Protein AF-A0A8S3AR66-F1 (afdb_monomer_lite)

Sequence (79 aa):
FINTTKGAKCEYQDAFLLLSEKKISSVQELIPALELANGQHKPLLIIAEDIDGEALTTLVINRYLKRKQDFTLFLTFDS

Foldseek 3Di:
DAPDPPDRDDDFDPEAEAEEAAEAEDLVVCVVVQCVCVVVLHEYEYEYQHYDPHNVVVVVVVVVPDDDRHHYHYDHPPD

InterPro domains:
  IPR001844 Chaperonin Cpn60/GroEL [PTHR45633] (1-64)
  IPR027409 GroEL-like apical domain superfamily [G3DSA:3.50.7.10] (1-73)
  IPR027409 GroEL-like apical domain superfamily [SSF52029] (1-65)

Structure (mmCIF, N/CA/C/O backbone):
data_AF-A0A8S3AR66-F1
#
_entry.id   AF-A0A8S3AR66-F1
#
loop_
_atom_site.group_PDB
_atom_site.id
_atom_site.type_symbol
_atom_site.label_atom_id
_atom_site.label_alt_id
_atom_site.label_comp_id
_atom_site.label_asym_id
_atom_site.label_entity_id
_atom_site.label_seq_id
_atom_site.pdbx_PDB_ins_code
_atom_site.Cartn_x
_atom_site.Cartn_y
_atom_site.Cartn_z
_atom_site.occupancy
_atom_site.B_iso_or_equiv
_atom_site.auth_seq_id
_atom_site.auth_comp_id
_atom_site.auth_asym_id
_atom_site.auth_atom_id
_atom_site.pdbx_PDB_model_num
ATOM 1 N N . PHE A 1 1 ? 11.379 0.870 -9.243 1.00 59.38 1 PHE A N 1
ATOM 2 C CA . PHE A 1 1 ? 9.998 0.413 -9.498 1.00 59.38 1 PHE A CA 1
ATOM 3 C C . PHE A 1 1 ? 9.801 -0.115 -10.924 1.00 59.38 1 PHE A C 1
ATOM 5 O O . PHE A 1 1 ? 8.743 0.080 -11.489 1.00 59.38 1 PHE A O 1
ATOM 12 N N . ILE A 1 2 ? 10.786 -0.787 -11.529 1.00 54.72 2 ILE A N 1
ATOM 13 C CA . ILE A 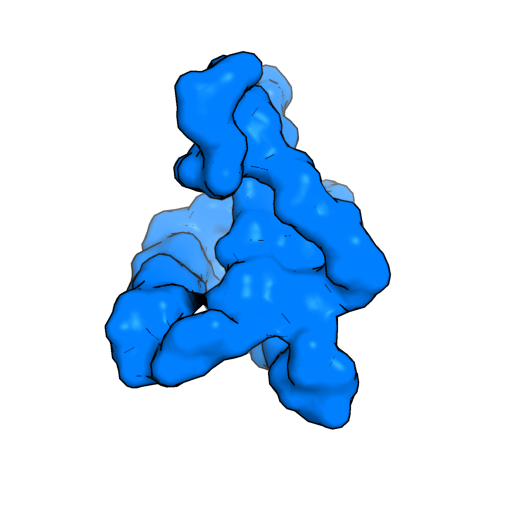1 2 ? 10.666 -1.310 -12.900 1.00 54.72 2 ILE A CA 1
ATOM 14 C C . ILE A 1 2 ? 10.868 -2.819 -12.812 1.00 54.72 2 ILE A C 1
ATOM 16 O O . ILE A 1 2 ? 11.899 -3.251 -12.296 1.00 54.72 2 ILE A O 1
ATOM 20 N N . ASN A 1 3 ? 9.878 -3.605 -13.246 1.00 65.94 3 ASN A N 1
ATOM 21 C CA . ASN A 1 3 ? 9.960 -5.073 -13.259 1.00 65.94 3 ASN A CA 1
ATOM 22 C C . ASN A 1 3 ? 10.078 -5.659 -14.678 1.00 65.94 3 ASN A C 1
ATOM 24 O O . ASN A 1 3 ? 10.190 -6.874 -14.822 1.00 65.94 3 ASN A O 1
ATOM 28 N N . THR A 1 4 ? 10.121 -4.811 -15.711 1.00 57.56 4 THR A N 1
ATOM 29 C CA . THR A 1 4 ? 10.299 -5.223 -17.108 1.00 57.56 4 THR A CA 1
ATOM 30 C C . THR A 1 4 ? 11.645 -4.780 -17.672 1.00 57.56 4 THR A C 1
ATOM 32 O O . THR A 1 4 ? 12.087 -3.660 -17.437 1.00 57.56 4 THR A O 1
ATOM 35 N N . THR A 1 5 ? 12.266 -5.612 -18.506 1.00 61.97 5 THR A N 1
ATOM 36 C CA . THR A 1 5 ? 13.510 -5.268 -19.221 1.00 61.97 5 THR A CA 1
ATOM 37 C C . THR A 1 5 ? 13.291 -4.343 -20.426 1.00 61.97 5 THR A C 1
ATOM 39 O O . THR A 1 5 ? 14.256 -3.809 -20.964 1.00 61.97 5 THR A O 1
ATOM 42 N N . LYS A 1 6 ? 12.036 -4.121 -20.852 1.00 61.44 6 LYS A N 1
ATOM 43 C CA . LYS A 1 6 ? 11.658 -3.350 -22.055 1.00 61.44 6 LYS A CA 1
ATOM 44 C C . LYS A 1 6 ? 11.028 -1.982 -21.748 1.00 61.44 6 LYS A C 1
ATOM 46 O O . LYS A 1 6 ? 10.078 -1.569 -22.409 1.00 61.44 6 LYS A O 1
ATOM 51 N N . GLY A 1 7 ? 11.560 -1.274 -20.755 1.00 62.00 7 GLY A N 1
ATOM 52 C CA . GLY A 1 7 ? 11.166 0.099 -20.425 1.00 62.00 7 GLY A CA 1
ATOM 53 C C . GLY A 1 7 ? 10.752 0.280 -18.969 1.00 62.00 7 GLY A C 1
ATOM 54 O O . GLY A 1 7 ? 10.745 -0.669 -18.190 1.00 62.00 7 GLY A O 1
ATOM 55 N N . ALA A 1 8 ? 10.412 1.516 -18.599 1.00 66.44 8 ALA A N 1
ATOM 56 C CA . ALA A 1 8 ? 9.993 1.875 -17.247 1.00 66.44 8 ALA A CA 1
ATOM 57 C C . ALA A 1 8 ? 8.523 1.503 -16.991 1.00 66.44 8 ALA A C 1
ATOM 59 O O . ALA A 1 8 ? 7.663 2.370 -16.875 1.00 66.44 8 ALA A O 1
ATOM 60 N N . LYS A 1 9 ? 8.229 0.199 -16.962 1.00 60.34 9 LYS A N 1
ATOM 61 C CA . LYS A 1 9 ? 6.890 -0.334 -16.694 1.00 60.34 9 LYS A CA 1
ATOM 62 C C . LYS A 1 9 ? 6.904 -1.282 -15.502 1.00 60.34 9 LYS A C 1
ATOM 64 O O . LYS A 1 9 ? 7.899 -1.963 -15.230 1.00 60.34 9 LYS A O 1
ATOM 69 N N . CYS A 1 10 ? 5.775 -1.300 -14.803 1.00 62.59 10 CYS A N 1
ATOM 70 C CA . CYS A 1 10 ? 5.480 -2.281 -13.779 1.00 62.59 10 CYS A CA 1
ATOM 71 C C . CYS A 1 10 ? 4.164 -2.973 -14.106 1.00 62.59 10 CYS A C 1
ATOM 73 O O . CYS A 1 10 ? 3.110 -2.347 -14.083 1.00 62.59 10 CYS A O 1
ATOM 75 N N . GLU A 1 11 ? 4.248 -4.258 -14.429 1.00 67.31 11 GLU A N 1
ATOM 76 C CA . GLU A 1 11 ? 3.087 -5.086 -14.743 1.00 67.31 11 GLU A CA 1
ATOM 77 C C . GLU A 1 11 ? 2.807 -6.020 -13.565 1.00 67.31 11 GLU A C 1
ATOM 79 O O . GLU A 1 11 ? 3.707 -6.723 -13.096 1.00 67.31 11 GLU A O 1
ATOM 84 N N . TYR A 1 12 ? 1.563 -6.008 -13.087 1.00 67.88 12 TYR A N 1
ATOM 85 C CA . TYR A 1 12 ? 1.061 -6.933 -12.076 1.00 67.88 12 TYR A CA 1
ATOM 86 C C . TYR A 1 12 ? -0.245 -7.560 -12.563 1.00 67.88 12 TYR A C 1
ATOM 88 O O . TYR A 1 12 ? -1.094 -6.867 -13.121 1.00 67.88 12 TYR A O 1
ATOM 96 N N . GLN A 1 13 ? -0.407 -8.863 -12.335 1.00 70.06 13 GLN A N 1
ATOM 97 C CA . GLN A 1 13 ? -1.678 -9.571 -12.501 1.00 70.06 13 GLN A CA 1
ATOM 98 C C . GLN A 1 13 ? -2.286 -9.807 -11.115 1.00 70.06 13 GLN A C 1
ATOM 100 O O . GLN A 1 13 ? -1.558 -10.140 -10.181 1.00 70.06 13 GLN A O 1
ATOM 105 N N . ASP A 1 14 ? -3.597 -9.594 -10.986 1.00 78.81 14 ASP A N 1
ATOM 106 C CA . ASP A 1 14 ? -4.369 -9.802 -9.752 1.00 78.81 14 ASP A CA 1
ATOM 107 C C . ASP A 1 14 ? -3.806 -9.100 -8.501 1.00 78.81 14 ASP A C 1
ATOM 109 O O . ASP A 1 14 ? -3.793 -9.663 -7.405 1.00 78.81 14 ASP A O 1
ATOM 113 N N . ALA A 1 15 ? -3.354 -7.852 -8.657 1.00 82.44 15 ALA A N 1
ATOM 114 C CA . ALA A 1 15 ? -2.893 -7.024 -7.547 1.00 82.44 15 ALA A CA 1
ATOM 115 C C . ALA A 1 15 ? -4.047 -6.375 -6.779 1.00 82.44 15 ALA A C 1
ATOM 117 O O . ALA A 1 15 ? -5.041 -5.938 -7.361 1.00 82.44 15 ALA A O 1
ATOM 118 N N . PHE A 1 16 ? -3.862 -6.227 -5.471 1.00 84.31 16 PHE A N 1
ATOM 119 C CA . PHE A 1 16 ? -4.627 -5.275 -4.684 1.00 84.31 16 PHE A CA 1
ATOM 120 C C . PHE A 1 16 ? -4.179 -3.857 -4.988 1.00 84.31 16 PHE A C 1
ATOM 122 O O . PHE A 1 16 ? -2.994 -3.605 -5.179 1.00 84.31 16 PHE A O 1
ATOM 129 N N . LEU A 1 17 ? -5.135 -2.934 -4.999 1.00 85.81 17 LEU A N 1
ATOM 130 C CA . LEU A 1 17 ? -4.891 -1.513 -5.170 1.00 85.81 17 LEU A CA 1
ATOM 131 C C . LEU A 1 17 ? -5.410 -0.774 -3.936 1.00 85.81 17 LEU A C 1
ATOM 133 O O . LEU A 1 17 ? -6.611 -0.778 -3.671 1.00 85.81 17 LEU A O 1
ATOM 137 N N . LEU A 1 18 ? -4.503 -0.150 -3.191 1.00 86.00 18 LEU A N 1
ATOM 138 C CA . LEU A 1 18 ? -4.825 0.806 -2.142 1.00 86.00 18 LEU A CA 1
ATOM 139 C C . LEU A 1 18 ? -4.702 2.212 -2.722 1.00 86.00 18 LEU A C 1
ATOM 141 O O . LEU A 1 18 ? -3.640 2.588 -3.211 1.00 86.00 18 LEU A O 1
ATOM 145 N N . LEU A 1 19 ? -5.791 2.969 -2.659 1.00 87.38 19 LEU A N 1
ATOM 146 C CA . LEU A 1 19 ? -5.867 4.363 -3.082 1.00 87.38 19 LEU A CA 1
ATOM 147 C C . LEU A 1 19 ? -6.063 5.233 -1.842 1.00 87.38 19 LEU A C 1
ATOM 149 O O . LEU A 1 19 ? -7.016 5.028 -1.091 1.00 87.38 19 LEU A O 1
ATOM 153 N N . SER A 1 20 ? -5.168 6.193 -1.641 1.00 84.62 20 SER A N 1
ATOM 154 C CA . SER A 1 20 ? -5.248 7.202 -0.590 1.00 84.62 20 SER A CA 1
ATOM 155 C C . SER A 1 20 ? -5.168 8.592 -1.213 1.00 84.62 20 SER A C 1
ATOM 157 O O . SER A 1 20 ? -4.161 8.954 -1.809 1.00 84.62 20 SER A O 1
ATOM 159 N N . GLU A 1 21 ? -6.205 9.406 -1.036 1.00 87.19 21 GLU A N 1
ATOM 160 C CA . GLU A 1 21 ? -6.195 10.832 -1.420 1.00 87.19 21 GLU A CA 1
ATOM 161 C C . GLU A 1 21 ? -5.469 11.712 -0.392 1.00 87.19 21 GLU A C 1
ATOM 163 O O . GLU A 1 21 ? -5.604 12.930 -0.396 1.00 87.19 21 GLU A O 1
ATOM 168 N N . LYS A 1 22 ? -4.761 11.089 0.549 1.00 86.69 22 LYS A N 1
ATOM 169 C CA . LYS A 1 22 ? -4.009 11.761 1.598 1.00 86.69 22 LYS A CA 1
ATOM 170 C C . LYS A 1 22 ? -2.584 11.258 1.604 1.00 86.69 22 LYS A C 1
ATOM 172 O O . LYS A 1 22 ? -2.327 10.082 1.315 1.00 86.69 22 LYS A O 1
ATOM 177 N N . LYS A 1 23 ? -1.694 12.136 2.044 1.00 86.62 23 LYS A N 1
ATOM 178 C CA . LYS A 1 23 ? -0.342 11.787 2.450 1.00 86.62 23 LYS A CA 1
ATOM 179 C C . LYS A 1 23 ? -0.330 10.679 3.511 1.00 86.62 23 LYS A C 1
ATOM 181 O O . LYS A 1 23 ? -1.037 10.767 4.513 1.00 86.62 23 LYS A O 1
ATOM 186 N N . ILE A 1 24 ? 0.496 9.660 3.285 1.00 86.12 24 ILE A N 1
ATOM 187 C CA . ILE A 1 24 ? 0.731 8.556 4.219 1.00 86.12 24 ILE A CA 1
ATOM 188 C C . ILE A 1 24 ? 1.983 8.873 5.024 1.00 86.12 24 ILE A C 1
ATOM 190 O O . ILE A 1 24 ? 3.102 8.783 4.513 1.00 86.12 24 ILE A O 1
ATOM 194 N N . SER A 1 25 ? 1.795 9.229 6.291 1.00 84.88 25 SER A N 1
ATOM 195 C CA . SER A 1 25 ? 2.905 9.607 7.168 1.00 84.88 25 SER A CA 1
ATOM 196 C C . SER A 1 25 ? 3.447 8.433 7.979 1.00 84.88 25 SER A C 1
ATOM 198 O O . SER A 1 25 ? 4.631 8.405 8.311 1.00 84.88 25 SER A O 1
ATOM 200 N N . SER A 1 26 ? 2.607 7.434 8.275 1.00 82.62 26 SER A N 1
ATOM 201 C CA . SER A 1 26 ? 2.976 6.291 9.114 1.00 82.62 26 SER A CA 1
ATOM 202 C C . SER A 1 26 ? 2.710 4.949 8.442 1.00 82.62 26 SER A C 1
ATOM 204 O O . SER A 1 26 ? 1.690 4.729 7.792 1.00 82.62 26 SER A O 1
ATOM 206 N N . VAL A 1 27 ? 3.599 3.983 8.689 1.00 78.69 27 VAL A N 1
ATOM 207 C CA . VAL A 1 27 ? 3.404 2.588 8.264 1.00 78.69 27 VAL A CA 1
ATOM 208 C C . VAL A 1 27 ? 2.182 1.941 8.926 1.00 78.69 27 VAL A C 1
ATOM 210 O O . VAL A 1 27 ? 1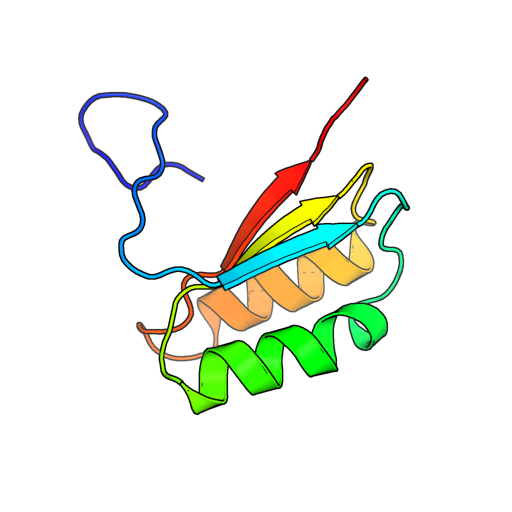.625 0.996 8.375 1.00 78.69 27 VAL A O 1
ATOM 213 N N . GLN A 1 28 ? 1.738 2.445 10.086 1.00 82.12 28 GLN A N 1
ATOM 214 C CA . GLN A 1 28 ? 0.576 1.905 10.801 1.00 82.12 28 GLN A CA 1
ATOM 215 C C . GLN A 1 28 ? -0.703 1.975 9.959 1.00 82.12 28 GLN A C 1
ATOM 217 O O . GLN A 1 28 ? -1.525 1.065 10.023 1.00 82.12 28 GLN A O 1
ATOM 222 N N . GLU A 1 29 ? -0.829 3.001 9.117 1.00 83.38 29 GLU A N 1
ATOM 223 C CA . GLU A 1 29 ? -1.958 3.181 8.198 1.00 83.38 29 GLU A CA 1
ATOM 224 C C . GLU A 1 29 ? -1.983 2.112 7.093 1.00 83.38 29 GLU A C 1
ATOM 226 O O . GLU A 1 29 ? -3.032 1.800 6.534 1.00 83.38 29 GLU A O 1
ATOM 231 N N . LEU A 1 30 ? -0.828 1.506 6.808 1.00 80.75 30 LEU A N 1
ATOM 232 C CA . LEU A 1 30 ? -0.654 0.493 5.772 1.00 80.75 30 LEU A CA 1
ATOM 233 C C . LEU A 1 30 ? -0.735 -0.940 6.302 1.00 80.75 30 LEU A C 1
ATOM 235 O O . LEU A 1 30 ? -0.932 -1.856 5.503 1.00 80.75 30 LEU A O 1
ATOM 239 N N . ILE A 1 31 ? -0.611 -1.157 7.619 1.00 82.94 31 ILE A N 1
ATOM 240 C CA . ILE A 1 31 ? -0.666 -2.498 8.229 1.00 82.94 31 ILE A CA 1
ATOM 241 C C . ILE A 1 31 ? -1.911 -3.284 7.787 1.00 82.94 31 ILE A C 1
ATOM 243 O O . ILE A 1 31 ? -1.730 -4.403 7.304 1.00 82.94 31 ILE A O 1
ATOM 247 N N . PRO A 1 32 ? -3.141 -2.731 7.836 1.00 86.00 32 PRO A N 1
ATOM 248 C CA . PRO A 1 32 ? -4.335 -3.487 7.453 1.00 86.00 32 PRO A CA 1
ATOM 249 C C . PRO A 1 32 ? -4.304 -3.956 5.991 1.00 86.00 32 PRO A C 1
ATOM 251 O O . PRO A 1 32 ? -4.714 -5.070 5.667 1.00 86.00 32 PRO A O 1
ATOM 254 N N . ALA A 1 33 ? -3.783 -3.117 5.094 1.00 84.12 33 ALA A N 1
ATOM 255 C CA . ALA A 1 33 ? -3.676 -3.439 3.676 1.00 84.12 33 ALA A CA 1
ATOM 256 C C . ALA A 1 33 ? -2.592 -4.488 3.403 1.00 84.12 33 ALA A C 1
ATOM 258 O O . ALA A 1 33 ? -2.789 -5.388 2.586 1.00 84.12 33 ALA A O 1
ATOM 259 N N . LEU A 1 34 ? -1.465 -4.397 4.115 1.00 78.94 34 LEU A N 1
ATOM 260 C CA . LEU A 1 34 ? -0.384 -5.378 4.053 1.00 78.94 34 LEU A CA 1
ATOM 261 C C . LEU A 1 34 ? -0.842 -6.748 4.562 1.00 78.94 34 LEU A C 1
ATOM 263 O O . LEU A 1 34 ? -0.535 -7.757 3.934 1.00 78.94 34 LEU A O 1
ATOM 267 N N . GLU A 1 35 ? -1.599 -6.796 5.659 1.00 82.56 35 GLU A N 1
ATOM 268 C CA . GLU A 1 35 ? -2.165 -8.040 6.193 1.00 82.56 35 GLU A CA 1
ATOM 269 C C . GLU A 1 35 ? -3.139 -8.689 5.207 1.00 82.56 35 GLU A C 1
ATOM 271 O O . GLU A 1 35 ? -3.067 -9.898 4.980 1.00 82.56 35 GLU A O 1
ATOM 276 N N . LEU A 1 36 ? -3.998 -7.890 4.567 1.00 83.19 36 LEU A N 1
ATOM 277 C CA . LEU A 1 36 ? -4.950 -8.371 3.567 1.00 83.19 36 LEU A CA 1
ATOM 278 C C . LEU A 1 36 ? -4.244 -8.931 2.325 1.00 83.19 36 LEU A C 1
ATOM 280 O O . LEU A 1 36 ? -4.590 -10.017 1.854 1.00 83.19 36 LEU A O 1
ATOM 284 N N . ALA A 1 37 ? -3.244 -8.213 1.811 1.00 80.81 37 ALA A N 1
ATOM 285 C CA . ALA A 1 37 ? -2.467 -8.640 0.652 1.00 80.81 37 ALA A CA 1
ATOM 286 C C . ALA A 1 37 ? -1.658 -9.913 0.941 1.00 80.81 37 ALA A C 1
ATOM 288 O O . ALA A 1 37 ? -1.697 -10.866 0.158 1.00 80.81 37 ALA A O 1
ATOM 289 N N . ASN A 1 38 ? -1.007 -9.965 2.107 1.00 78.88 38 ASN A N 1
ATOM 290 C CA . ASN A 1 38 ? -0.258 -11.131 2.568 1.00 78.88 38 ASN A CA 1
ATOM 291 C C . ASN A 1 38 ? -1.175 -12.346 2.791 1.00 78.88 38 ASN A C 1
ATOM 293 O O . ASN A 1 38 ? -0.839 -13.453 2.377 1.00 78.88 38 ASN A O 1
ATOM 297 N N . GLY A 1 39 ? -2.360 -12.146 3.379 1.00 78.50 39 GLY A N 1
ATOM 298 C CA . GLY A 1 39 ? -3.337 -13.213 3.612 1.00 78.50 39 GLY A CA 1
ATOM 299 C C . GLY A 1 39 ? -3.871 -13.862 2.331 1.00 78.50 39 GLY A C 1
ATOM 300 O O . GLY A 1 39 ? -4.305 -15.009 2.361 1.00 78.50 39 GLY A O 1
ATOM 301 N N . GLN A 1 40 ? -3.818 -13.154 1.202 1.00 81.88 40 GLN A N 1
ATOM 302 C CA . GLN A 1 40 ? -4.254 -13.656 -0.104 1.00 81.88 40 GLN A CA 1
ATOM 303 C C . GLN A 1 40 ? -3.095 -13.945 -1.066 1.00 81.88 40 GLN A C 1
ATOM 305 O O . GLN A 1 40 ? -3.346 -14.305 -2.215 1.00 81.88 40 GLN A O 1
ATOM 310 N N . HIS A 1 41 ? -1.846 -13.798 -0.613 1.00 77.25 41 HIS A N 1
ATOM 311 C CA . HIS A 1 41 ? -0.634 -13.977 -1.421 1.00 77.25 41 HIS A CA 1
ATOM 312 C C . HIS A 1 41 ? -0.658 -13.188 -2.737 1.00 77.25 41 HIS A C 1
ATOM 314 O O . HIS A 1 41 ? -0.234 -13.680 -3.785 1.00 77.25 41 HIS A O 1
ATOM 320 N N . LYS A 1 42 ? -1.185 -11.962 -2.684 1.00 79.44 42 LYS A N 1
ATOM 321 C CA . LYS A 1 42 ? -1.332 -11.086 -3.848 1.00 79.44 42 LYS A CA 1
ATOM 322 C C . LYS A 1 42 ? -0.464 -9.838 -3.712 1.00 79.44 42 LYS A C 1
ATOM 324 O O . LYS A 1 42 ? -0.302 -9.328 -2.605 1.00 79.44 42 LYS A O 1
ATOM 329 N N . PRO A 1 43 ? 0.069 -9.315 -4.828 1.00 79.38 43 PRO A N 1
ATOM 330 C CA . PRO A 1 43 ? 0.810 -8.060 -4.820 1.00 79.38 43 PRO A CA 1
ATOM 331 C C . PRO A 1 43 ? -0.084 -6.896 -4.379 1.00 79.38 43 PRO A C 1
ATOM 333 O O . PRO A 1 43 ? -1.283 -6.898 -4.654 1.00 79.38 43 PRO A O 1
ATOM 336 N N . LEU A 1 44 ? 0.501 -5.893 -3.721 1.00 80.62 44 LEU A N 1
ATOM 337 C CA . LEU A 1 44 ? -0.201 -4.691 -3.263 1.00 80.62 44 LEU A CA 1
ATOM 338 C C . LEU A 1 44 ? 0.384 -3.451 -3.946 1.00 80.62 44 LEU A C 1
ATOM 340 O O . LEU A 1 44 ? 1.540 -3.092 -3.751 1.00 80.62 44 LEU A O 1
ATOM 344 N N . LEU A 1 45 ? -0.419 -2.771 -4.745 1.00 82.38 45 LEU A N 1
ATOM 345 C CA . LEU A 1 45 ? -0.107 -1.475 -5.326 1.00 82.38 45 LEU A CA 1
ATOM 346 C C . LEU A 1 45 ? -0.695 -0.391 -4.421 1.00 82.38 45 LEU A C 1
ATOM 348 O O . LEU A 1 45 ? -1.891 -0.400 -4.153 1.00 82.38 45 LEU A O 1
ATOM 352 N N . ILE A 1 46 ? 0.136 0.530 -3.942 1.00 83.00 46 ILE A N 1
ATOM 353 C CA . ILE A 1 46 ? -0.286 1.672 -3.128 1.00 83.00 46 ILE A CA 1
ATOM 354 C C . ILE A 1 46 ? -0.125 2.938 -3.961 1.00 83.00 46 ILE A C 1
ATOM 356 O O . ILE A 1 46 ? 0.957 3.228 -4.476 1.00 83.00 46 ILE A O 1
ATOM 360 N N . ILE A 1 47 ? -1.217 3.680 -4.079 1.00 85.06 47 ILE A N 1
ATOM 361 C CA . ILE A 1 47 ? -1.291 4.986 -4.714 1.00 85.06 47 ILE A CA 1
ATOM 362 C C . ILE A 1 47 ? -1.679 5.990 -3.639 1.00 85.06 47 ILE A C 1
ATOM 364 O O . ILE A 1 47 ? -2.751 5.871 -3.045 1.00 85.06 47 ILE A O 1
ATOM 368 N N . ALA A 1 48 ? -0.808 6.962 -3.399 1.00 85.88 48 ALA A N 1
ATOM 369 C CA . ALA A 1 48 ? -1.038 8.035 -2.445 1.00 85.88 48 ALA A CA 1
ATOM 370 C C . ALA A 1 48 ? -0.603 9.381 -3.031 1.00 85.88 48 ALA A C 1
ATOM 372 O O . ALA A 1 48 ? 0.214 9.413 -3.954 1.00 85.88 48 ALA A O 1
ATOM 373 N N . GLU A 1 49 ? -1.136 10.471 -2.479 1.00 85.38 49 GLU A N 1
ATOM 374 C CA . GLU A 1 49 ? -0.662 11.833 -2.763 1.00 85.38 49 GLU A CA 1
ATOM 375 C C . GLU A 1 49 ? 0.848 11.930 -2.495 1.00 85.38 49 GLU A C 1
ATOM 377 O O . GLU A 1 49 ? 1.631 12.219 -3.391 1.00 85.38 49 GLU A O 1
ATOM 382 N N . ASP A 1 50 ? 1.265 11.558 -1.285 1.00 84.50 50 ASP A N 1
ATOM 383 C CA . ASP A 1 50 ? 2.665 11.524 -0.869 1.00 84.50 50 ASP A CA 1
ATOM 384 C C . ASP A 1 50 ? 2.871 10.421 0.184 1.00 84.50 50 ASP A C 1
ATOM 386 O O . ASP A 1 50 ? 1.922 9.983 0.843 1.00 84.50 50 ASP A O 1
ATOM 390 N N . ILE A 1 51 ? 4.103 9.944 0.344 1.00 81.94 51 ILE A N 1
ATOM 391 C CA . ILE A 1 51 ? 4.480 8.948 1.353 1.00 81.94 51 ILE A CA 1
ATOM 392 C C . ILE A 1 51 ? 5.725 9.453 2.074 1.00 81.94 51 ILE A C 1
ATOM 394 O O . ILE A 1 51 ? 6.794 9.558 1.473 1.00 81.94 51 ILE A O 1
ATOM 398 N N . ASP A 1 52 ? 5.615 9.703 3.380 1.00 82.75 52 ASP A N 1
ATOM 399 C CA . ASP A 1 52 ? 6.766 10.148 4.165 1.00 82.75 52 ASP A CA 1
ATOM 400 C C . ASP A 1 52 ? 7.877 9.091 4.217 1.00 82.75 52 ASP A C 1
ATOM 402 O O . ASP A 1 52 ? 7.650 7.874 4.247 1.00 82.75 52 ASP A O 1
ATOM 406 N N . GLY A 1 53 ? 9.117 9.579 4.301 1.00 70.81 53 GLY A N 1
ATOM 407 C CA . GLY A 1 53 ? 10.327 8.755 4.271 1.00 70.81 53 GLY A CA 1
ATOM 408 C C . GLY A 1 53 ? 10.412 7.693 5.376 1.00 70.81 53 GLY A C 1
ATOM 409 O O . GLY A 1 53 ? 11.048 6.658 5.174 1.00 70.81 53 GLY A O 1
ATOM 410 N N . GLU A 1 54 ? 9.754 7.893 6.521 1.00 76.75 54 GLU A N 1
ATOM 411 C CA . GLU A 1 54 ? 9.720 6.911 7.616 1.00 76.75 54 GLU A CA 1
ATOM 412 C C . GLU A 1 54 ? 8.861 5.685 7.262 1.00 76.75 54 GLU A C 1
ATOM 414 O O . GLU A 1 54 ? 9.304 4.535 7.402 1.00 76.75 54 GLU A O 1
ATOM 419 N N . ALA A 1 55 ? 7.664 5.925 6.713 1.00 70.62 55 ALA A N 1
ATOM 420 C CA . ALA A 1 55 ? 6.802 4.876 6.179 1.00 70.62 55 ALA A CA 1
ATOM 421 C C . ALA A 1 55 ? 7.501 4.154 5.017 1.00 70.62 55 ALA A C 1
ATOM 423 O O . ALA A 1 55 ? 7.571 2.922 4.998 1.00 70.62 55 ALA A O 1
ATOM 424 N N . LEU A 1 56 ? 8.115 4.916 4.104 1.00 69.12 56 LEU A N 1
ATOM 425 C CA . LEU A 1 56 ? 8.859 4.384 2.963 1.00 69.12 56 LEU A CA 1
ATOM 426 C C . LEU A 1 56 ? 10.004 3.453 3.399 1.00 69.12 56 LEU A C 1
ATOM 428 O O . LEU A 1 56 ? 10.127 2.340 2.886 1.00 69.12 56 LEU A O 1
ATOM 432 N N . THR A 1 57 ? 10.819 3.873 4.371 1.00 68.31 57 THR A N 1
ATOM 433 C CA . THR A 1 57 ? 11.986 3.110 4.848 1.00 68.31 57 THR A CA 1
ATOM 434 C C . THR A 1 57 ? 11.570 1.759 5.425 1.00 68.31 57 THR A C 1
ATOM 436 O O . THR A 1 57 ? 12.143 0.726 5.072 1.00 68.31 57 THR A O 1
ATOM 439 N N . THR A 1 58 ? 10.522 1.739 6.252 1.00 69.12 58 THR A N 1
ATOM 440 C CA . THR A 1 58 ? 10.009 0.504 6.866 1.00 69.12 58 THR A CA 1
ATOM 441 C C . THR A 1 58 ? 9.491 -0.482 5.814 1.00 69.12 58 THR A C 1
ATOM 443 O O . THR A 1 58 ? 9.723 -1.688 5.909 1.00 69.12 58 THR A O 1
ATOM 446 N N . LEU A 1 59 ? 8.834 0.019 4.767 1.00 66.62 59 LEU A N 1
ATOM 447 C CA . LEU A 1 59 ? 8.261 -0.797 3.692 1.00 66.62 59 LEU A CA 1
ATOM 448 C C . LEU A 1 59 ? 9.330 -1.339 2.735 1.00 66.62 59 LEU A C 1
ATOM 450 O O . LEU A 1 59 ? 9.267 -2.501 2.329 1.00 66.62 59 LEU A O 1
ATOM 454 N N . VAL A 1 60 ? 10.344 -0.530 2.415 1.00 64.00 60 VAL A N 1
ATOM 455 C CA . VAL A 1 60 ? 11.504 -0.952 1.614 1.00 64.00 60 VAL A CA 1
ATOM 456 C C . VAL A 1 60 ? 12.290 -2.047 2.336 1.00 64.00 60 VAL A C 1
ATOM 458 O O . VAL A 1 60 ? 12.695 -3.028 1.708 1.00 64.00 60 VAL A O 1
ATOM 461 N N . ILE A 1 61 ? 12.449 -1.935 3.658 1.00 59.16 61 ILE A N 1
ATOM 462 C CA . ILE A 1 61 ? 13.060 -2.989 4.476 1.00 59.16 61 ILE A CA 1
ATOM 463 C C . ILE A 1 61 ? 12.192 -4.251 4.461 1.00 59.16 61 ILE A C 1
ATOM 465 O O . ILE A 1 61 ? 12.731 -5.341 4.284 1.00 59.16 61 ILE A O 1
ATOM 469 N N . ASN A 1 62 ? 10.864 -4.130 4.563 1.00 61.91 62 ASN A N 1
ATOM 470 C CA . ASN A 1 62 ? 9.950 -5.278 4.494 1.00 61.91 62 ASN A CA 1
ATOM 471 C C . ASN A 1 62 ? 10.104 -6.057 3.172 1.00 61.91 62 ASN A C 1
ATOM 473 O O . ASN A 1 62 ? 10.178 -7.285 3.186 1.00 61.91 62 ASN A O 1
ATOM 477 N N . ARG A 1 63 ? 10.278 -5.345 2.049 1.00 58.06 63 ARG A N 1
ATOM 478 C CA . ARG A 1 63 ? 10.571 -5.929 0.726 1.00 58.06 63 ARG A CA 1
ATOM 479 C C . ARG A 1 63 ? 11.909 -6.681 0.672 1.00 58.06 63 ARG A C 1
ATOM 481 O O . ARG A 1 63 ? 12.027 -7.651 -0.072 1.00 58.06 63 ARG A O 1
ATOM 488 N N . TYR A 1 64 ? 12.929 -6.219 1.397 1.00 51.78 64 TYR A N 1
ATOM 489 C CA . TYR A 1 64 ? 14.264 -6.835 1.392 1.00 51.78 64 TYR A CA 1
ATOM 490 C C . TYR A 1 64 ? 14.385 -7.997 2.390 1.00 51.78 64 TYR A C 1
ATOM 492 O O . TYR A 1 64 ? 15.085 -8.971 2.117 1.00 51.78 64 TYR A O 1
ATOM 500 N N . LEU A 1 65 ? 13.698 -7.913 3.536 1.00 51.72 65 LEU A N 1
ATOM 501 C CA . LEU A 1 65 ? 13.824 -8.884 4.625 1.00 51.72 65 LEU A CA 1
ATOM 502 C C . LEU A 1 65 ? 12.875 -10.084 4.494 1.00 51.72 65 LEU A C 1
ATOM 504 O O . LEU A 1 65 ? 13.236 -11.185 4.917 1.00 51.72 65 LEU A O 1
ATOM 508 N N . LYS A 1 66 ? 11.666 -9.906 3.937 1.00 48.94 66 LYS A N 1
ATOM 509 C CA . LYS A 1 66 ? 10.684 -10.992 3.809 1.00 48.94 66 LYS A CA 1
ATOM 510 C C . LYS A 1 66 ? 10.661 -11.573 2.396 1.00 48.94 66 LYS A C 1
ATOM 512 O O . LYS A 1 66 ? 10.625 -10.886 1.384 1.00 48.94 66 LYS A O 1
ATOM 517 N N . ARG A 1 67 ? 10.775 -12.900 2.358 1.00 43.91 67 ARG A N 1
ATOM 518 C CA . ARG A 1 67 ? 10.980 -13.747 1.179 1.00 43.91 67 ARG A CA 1
ATOM 519 C C . ARG A 1 67 ? 10.062 -13.381 0.001 1.00 43.91 67 ARG A C 1
ATOM 521 O O . ARG A 1 67 ? 8.857 -13.443 0.156 1.00 43.91 67 ARG A O 1
ATOM 528 N N . LYS A 1 68 ? 10.657 -13.153 -1.177 1.00 44.94 68 LYS A N 1
ATOM 529 C CA . LYS A 1 68 ? 10.220 -13.431 -2.574 1.00 44.94 68 LYS A CA 1
ATOM 530 C C . LYS A 1 68 ? 8.735 -13.334 -3.031 1.00 44.94 68 LYS A C 1
ATOM 532 O O . LYS A 1 68 ? 8.521 -13.583 -4.215 1.00 44.94 68 LYS A O 1
ATOM 537 N N . GLN A 1 69 ? 7.738 -12.981 -2.220 1.00 47.38 69 GLN A N 1
ATOM 538 C CA . GLN A 1 69 ? 6.318 -12.991 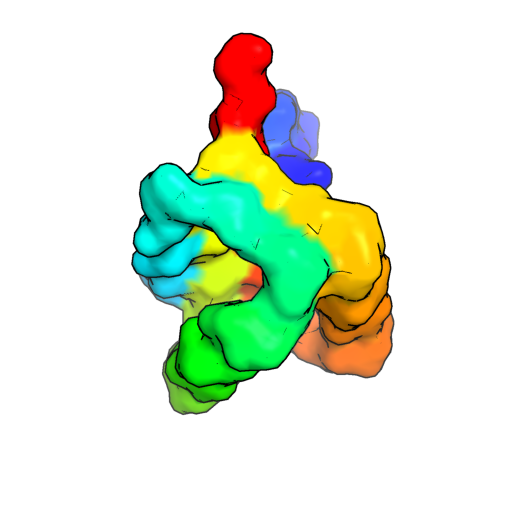-2.625 1.00 47.38 69 GLN A CA 1
ATOM 539 C C . GLN A 1 69 ? 5.530 -11.703 -2.327 1.00 47.38 69 GLN A C 1
ATOM 541 O O . GLN A 1 69 ? 4.472 -11.522 -2.920 1.00 47.38 69 GLN A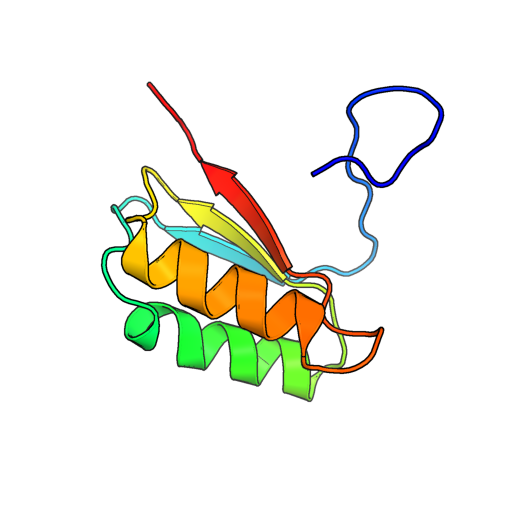 O 1
ATOM 546 N N . ASP A 1 70 ? 6.069 -10.755 -1.556 1.00 52.66 70 ASP A N 1
ATOM 547 C CA . ASP A 1 70 ? 5.392 -9.479 -1.282 1.00 52.66 70 ASP A CA 1
ATOM 548 C C . ASP A 1 70 ? 5.888 -8.386 -2.241 1.00 52.66 70 ASP A C 1
ATOM 550 O O . ASP A 1 70 ? 6.818 -7.624 -1.958 1.00 52.66 70 ASP A O 1
ATOM 554 N N . PHE A 1 71 ? 5.298 -8.320 -3.436 1.00 57.31 71 PHE A N 1
ATOM 555 C CA . PHE A 1 71 ? 5.561 -7.219 -4.362 1.00 57.31 71 PHE A CA 1
ATOM 556 C C . PHE A 1 71 ? 4.654 -6.038 -4.027 1.00 57.31 71 PHE A C 1
ATOM 558 O O . PHE A 1 71 ? 3.597 -5.863 -4.632 1.00 57.31 71 PHE A O 1
ATOM 565 N N . THR A 1 72 ? 5.087 -5.215 -3.073 1.00 57.91 72 THR A N 1
ATOM 566 C CA . THR A 1 72 ? 4.471 -3.906 -2.853 1.00 57.91 72 THR A CA 1
ATOM 567 C C . THR A 1 72 ? 5.103 -2.879 -3.796 1.00 57.91 72 THR A C 1
ATOM 569 O O . THR A 1 72 ? 6.331 -2.709 -3.808 1.00 57.91 72 THR A O 1
ATOM 572 N N . LEU A 1 73 ? 4.290 -2.229 -4.634 1.00 61.22 73 LEU A N 1
ATOM 573 C CA . LEU A 1 73 ? 4.708 -1.121 -5.502 1.00 61.22 73 LEU A CA 1
ATOM 574 C C . LEU A 1 73 ? 4.031 0.163 -5.030 1.00 61.22 73 LEU A C 1
ATOM 576 O O . LEU A 1 73 ? 2.851 0.141 -4.702 1.00 61.22 73 LEU A O 1
ATOM 580 N N . PHE A 1 74 ? 4.767 1.268 -5.036 1.00 62.78 74 PHE A N 1
ATOM 581 C CA . PHE A 1 74 ? 4.252 2.581 -4.673 1.00 62.78 74 PHE A CA 1
ATOM 582 C C . PHE A 1 74 ? 4.295 3.484 -5.899 1.00 62.78 74 PHE A C 1
ATOM 584 O O . PHE A 1 74 ? 5.307 3.509 -6.605 1.00 62.78 74 PHE A O 1
ATOM 591 N N . LEU A 1 75 ? 3.203 4.200 -6.147 1.00 59.41 75 LEU A N 1
ATOM 592 C CA . LEU A 1 75 ? 3.159 5.322 -7.075 1.00 59.41 75 LEU A CA 1
ATOM 593 C C . LEU A 1 75 ? 2.743 6.547 -6.262 1.00 59.41 75 LEU A C 1
ATOM 595 O O . LEU A 1 75 ? 1.631 6.584 -5.737 1.00 59.41 75 LEU A O 1
ATOM 599 N N . THR A 1 76 ? 3.652 7.506 -6.121 1.00 59.28 76 THR A N 1
ATOM 600 C CA . THR A 1 76 ? 3.328 8.824 -5.573 1.00 59.28 76 THR A CA 1
ATOM 601 C C . THR A 1 76 ? 2.894 9.727 -6.719 1.00 59.28 76 THR A C 1
ATOM 603 O O . THR A 1 76 ? 3.485 9.693 -7.804 1.00 59.28 76 THR A O 1
ATOM 606 N N . PHE A 1 77 ? 1.837 10.501 -6.497 1.00 49.75 77 PHE A N 1
ATOM 607 C CA . PHE A 1 77 ? 1.465 11.590 -7.392 1.00 49.75 77 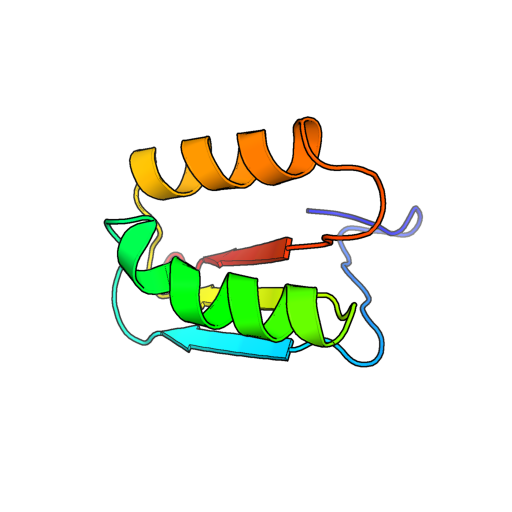PHE A CA 1
ATOM 608 C C . PHE A 1 77 ? 2.152 12.861 -6.894 1.00 49.75 77 PHE A C 1
ATOM 610 O O . PHE A 1 77 ? 1.538 13.674 -6.213 1.00 49.75 77 PHE A O 1
ATOM 617 N N . ASP A 1 78 ? 3.431 13.028 -7.239 1.00 46.88 78 ASP A N 1
ATOM 618 C CA . ASP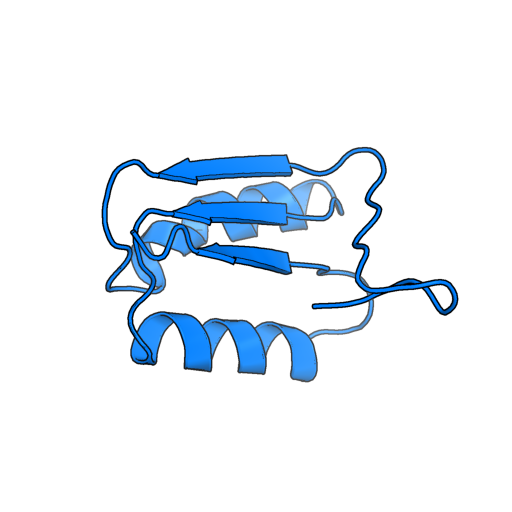 A 1 78 ? 4.051 14.353 -7.150 1.00 46.88 78 ASP A CA 1
ATOM 619 C C . ASP A 1 78 ? 3.288 15.278 -8.111 1.00 46.88 78 ASP A C 1
ATOM 621 O O . ASP A 1 78 ? 3.246 15.026 -9.321 1.00 46.88 78 ASP A O 1
ATOM 625 N N . SER A 1 79 ? 2.609 16.280 -7.548 1.00 45.69 79 SER A N 1
ATOM 626 C CA . SER A 1 79 ? 1.913 17.331 -8.303 1.00 45.69 79 SER A CA 1
ATOM 627 C C . SER A 1 79 ? 2.887 18.402 -8.776 1.00 45.69 79 SER A C 1
ATOM 629 O O . SER A 1 79 ? 3.791 18.762 -7.991 1.00 45.69 79 SER A O 1
#

pLDDT: mean 71.23, std 13.04, range [43.91, 87.38]

Radius of gyration: 12.34 Å; chains: 1; bounding box: 20×31×33 Å

Organism: NCBI:txid392030

Secondary structure (DSSP, 8-state):
----SSSS----SS-EEEEESS-B--GGGTHHHHHHHHHTT--EEEEES-B-HHHHHHHHHHHHHS-S---EEEEE---